Protein AF-A0A7K6QYB0-F1 (afdb_monomer_lite)

Organism: NCBI:txid47695

Foldseek 3Di:
DQQLVLLCCCVVPPLNVQQCVPDPSVVLSVVSNVQSVVDDPPDNSSQVSQLVSQQSSVVVVRQRPCSCVSSVHADDDPPQWGWDQFDFPQDDDPVCNPSCVVDDDGTHTDIDHD

Secondary structure (DSSP, 8-state):
--HHHHTTHHHH-HHHHTTTTTS-SHHHHHHHHHHHHTPPTT--TTHHHHHHHHHHHHHTT---TTHHHHTT------TT-EEEEEE-SS---TT-TTGGGT-----EEEEE--

Structure (mmCIF, N/CA/C/O backbone):
data_AF-A0A7K6QYB0-F1
#
_entry.id   AF-A0A7K6QYB0-F1
#
loop_
_atom_site.group_PDB
_atom_site.id
_atom_site.type_symbol
_atom_site.label_atom_id
_atom_site.label_alt_id
_atom_site.label_comp_id
_atom_site.label_asym_id
_atom_site.label_entity_id
_atom_site.label_seq_id
_atom_site.pdbx_PDB_ins_code
_atom_site.Cartn_x
_atom_site.Cartn_y
_atom_site.Cartn_z
_atom_site.occupancy
_atom_site.B_iso_or_equiv
_atom_site.auth_seq_id
_atom_site.auth_comp_id
_atom_site.auth_asym_id
_atom_site.auth_atom_id
_atom_site.pdbx_PDB_model_num
ATOM 1 N N . GLN A 1 1 ? -3.916 -2.007 20.775 1.00 55.19 1 GLN A N 1
ATOM 2 C CA . GLN A 1 1 ? -4.230 -0.860 19.905 1.00 55.19 1 GLN A CA 1
ATOM 3 C C . GLN A 1 1 ? -5.602 -1.115 19.328 1.00 55.19 1 GLN A C 1
ATOM 5 O O . GLN A 1 1 ? -5.891 -2.269 19.023 1.00 55.19 1 GLN A O 1
ATOM 10 N N . ASP A 1 2 ? -6.454 -0.098 19.297 1.00 76.12 2 ASP A N 1
ATOM 11 C CA . ASP A 1 2 ? -7.765 -0.216 18.671 1.00 76.12 2 ASP A CA 1
ATOM 12 C C . ASP A 1 2 ? -7.583 -0.167 17.148 1.00 76.12 2 ASP A C 1
ATOM 14 O O . ASP A 1 2 ? -7.056 0.808 16.615 1.00 76.12 2 ASP A O 1
ATOM 18 N N . VAL A 1 3 ? -7.974 -1.239 16.455 1.00 78.38 3 VAL A N 1
ATOM 19 C CA . VAL A 1 3 ? -7.869 -1.347 14.988 1.00 78.38 3 VAL A CA 1
ATOM 20 C C . VAL A 1 3 ? -8.693 -0.247 14.309 1.00 78.38 3 VAL A C 1
ATOM 22 O O . VAL A 1 3 ? -8.324 0.224 13.236 1.00 78.38 3 VAL A O 1
ATOM 25 N N . MET A 1 4 ? -9.769 0.210 14.959 1.00 81.62 4 MET A N 1
ATOM 26 C CA . MET A 1 4 ? -10.596 1.311 14.474 1.00 81.62 4 MET A CA 1
ATOM 27 C C . MET A 1 4 ? -9.810 2.626 14.399 1.00 81.62 4 MET A C 1
ATOM 29 O O . MET A 1 4 ? -9.884 3.343 13.403 1.00 81.62 4 MET A O 1
ATOM 33 N N . GLU A 1 5 ? -9.005 2.931 15.422 1.00 85.38 5 GLU A N 1
ATOM 34 C CA . GLU A 1 5 ? -8.176 4.143 15.450 1.00 85.38 5 GLU A CA 1
ATOM 35 C C . GLU A 1 5 ? -7.073 4.093 14.386 1.00 85.38 5 GLU A C 1
ATOM 37 O O . GLU A 1 5 ? -6.736 5.119 13.790 1.00 85.38 5 GLU A O 1
ATOM 42 N N . SER A 1 6 ? -6.548 2.899 14.088 1.00 91.38 6 SER A N 1
ATOM 43 C CA . SER A 1 6 ? -5.532 2.716 13.050 1.00 91.38 6 SER A CA 1
ATOM 44 C C . SER A 1 6 ? -6.014 3.172 11.675 1.00 91.38 6 SER A C 1
ATOM 46 O O . SER A 1 6 ? -5.200 3.697 10.924 1.00 91.38 6 SER A O 1
ATOM 48 N N . CYS A 1 7 ? -7.309 3.069 11.351 1.00 94.69 7 CYS A N 1
ATOM 49 C CA . CYS A 1 7 ? -7.851 3.496 10.054 1.00 94.69 7 CYS A CA 1
ATOM 50 C C . CYS A 1 7 ? -7.581 4.978 9.733 1.00 94.69 7 CYS A C 1
ATOM 52 O O . CYS A 1 7 ? -7.393 5.331 8.568 1.00 94.69 7 CYS A O 1
ATOM 54 N N . GLN A 1 8 ? -7.458 5.835 10.753 1.00 94.94 8 GLN A N 1
ATOM 55 C CA . GLN A 1 8 ? -7.143 7.260 10.594 1.00 94.94 8 GLN A CA 1
ATOM 56 C C . GLN A 1 8 ? -5.706 7.523 10.113 1.00 94.94 8 GLN A C 1
ATOM 58 O O . GLN A 1 8 ? -5.379 8.634 9.682 1.00 94.94 8 GLN A O 1
ATOM 63 N N . LEU A 1 9 ? -4.832 6.513 10.126 1.00 95.50 9 LEU A N 1
ATOM 64 C CA . LEU A 1 9 ? -3.490 6.630 9.558 1.00 95.50 9 LEU A CA 1
ATOM 65 C C . LEU A 1 9 ? -3.527 6.892 8.053 1.00 95.50 9 LEU A C 1
ATOM 67 O O . LEU A 1 9 ? -2.660 7.609 7.572 1.00 95.50 9 LEU A O 1
ATOM 71 N N . LEU A 1 10 ? -4.551 6.439 7.319 1.00 96.56 10 LEU A N 1
ATOM 72 C CA . LEU A 1 10 ? -4.711 6.791 5.900 1.00 96.56 10 LEU A CA 1
ATOM 73 C C . LEU A 1 10 ? -4.785 8.310 5.669 1.00 96.56 10 LEU A C 1
ATOM 75 O O . LEU A 1 10 ? -4.381 8.780 4.607 1.00 96.56 10 LEU A O 1
ATOM 79 N N . TRP A 1 11 ? -5.248 9.080 6.660 1.00 95.62 11 TRP A N 1
ATOM 80 C CA . TRP A 1 11 ? -5.253 10.545 6.633 1.00 95.62 11 TRP A CA 1
ATOM 81 C C . TRP A 1 11 ? -4.002 11.170 7.252 1.00 95.62 11 TRP A C 1
ATOM 83 O O . TRP A 1 11 ? -3.504 12.176 6.754 1.00 95.62 11 TRP A O 1
ATOM 93 N N . THR A 1 12 ? -3.519 10.618 8.362 1.00 94.69 12 THR A N 1
ATOM 94 C CA . THR A 1 12 ? -2.524 11.293 9.214 1.00 94.69 12 THR A CA 1
ATOM 95 C C . THR A 1 12 ? -1.078 10.871 8.948 1.00 94.69 12 THR A C 1
ATOM 97 O O . THR A 1 12 ? -0.159 11.618 9.283 1.00 94.69 12 THR A O 1
ATOM 100 N N . SER A 1 13 ? -0.859 9.711 8.324 1.00 95.62 13 SER A N 1
ATOM 101 C CA . SER A 1 13 ? 0.469 9.209 7.957 1.00 95.62 13 SER A CA 1
ATOM 102 C C . SER A 1 13 ? 1.135 10.108 6.907 1.00 95.62 13 SER A C 1
ATOM 104 O O . SER A 1 13 ? 0.545 10.370 5.848 1.00 95.62 13 SER A O 1
ATOM 106 N N . PRO A 1 14 ? 2.397 10.519 7.135 1.00 95.25 14 PRO A N 1
ATOM 107 C CA . PRO A 1 14 ? 3.211 11.181 6.125 1.00 95.25 14 PRO A CA 1
ATOM 108 C C . PRO A 1 14 ? 3.311 10.373 4.829 1.00 95.25 14 PRO A C 1
ATOM 110 O O . PRO A 1 14 ? 3.157 10.952 3.751 1.00 95.25 14 PRO A O 1
ATOM 113 N N . SER A 1 15 ? 3.489 9.051 4.919 1.00 96.06 15 SER A N 1
ATOM 114 C CA . SER A 1 15 ? 3.556 8.172 3.750 1.00 96.06 15 SER A CA 1
ATOM 115 C C . SER A 1 15 ? 2.276 8.227 2.913 1.00 96.06 15 SER A C 1
ATOM 117 O O . SER A 1 15 ? 2.342 8.528 1.720 1.00 96.06 15 SER A O 1
ATOM 119 N N . PHE A 1 16 ? 1.099 8.044 3.522 1.00 97.00 16 PHE A N 1
ATOM 120 C CA . PHE A 1 16 ? -0.177 8.070 2.789 1.00 97.00 16 PHE A CA 1
ATOM 121 C C . PHE A 1 16 ? -0.541 9.456 2.236 1.00 97.00 16 PHE A C 1
ATOM 123 O O . PHE A 1 16 ? -1.117 9.549 1.144 1.00 97.00 16 PHE A O 1
ATOM 130 N N . SER A 1 17 ? -0.131 10.531 2.921 1.00 96.50 17 SER A N 1
ATOM 131 C CA . SER A 1 17 ? -0.428 11.914 2.515 1.00 96.50 17 SER A CA 1
ATOM 132 C C . SER A 1 17 ? 0.115 12.294 1.136 1.00 96.50 17 SER A C 1
ATOM 134 O O . SER A 1 17 ? -0.489 13.084 0.406 1.00 96.50 17 SER A O 1
ATOM 136 N N . ARG A 1 18 ? 1.210 11.650 0.711 1.00 96.00 18 ARG A N 1
ATOM 137 C CA . ARG A 1 18 ? 1.824 11.857 -0.609 1.00 96.00 18 ARG A CA 1
ATOM 138 C C . ARG A 1 18 ? 0.871 11.538 -1.761 1.00 96.00 18 ARG A C 1
ATOM 140 O O . ARG A 1 18 ? 1.059 12.057 -2.859 1.00 96.00 18 ARG A O 1
ATOM 147 N N . CYS A 1 19 ? -0.150 10.716 -1.525 1.00 97.56 19 CYS A N 1
ATOM 148 C CA . CYS A 1 19 ? -1.077 10.241 -2.547 1.00 97.56 19 CYS A CA 1
ATOM 149 C C . CYS A 1 19 ? -2.465 10.893 -2.517 1.00 97.56 19 CYS A C 1
ATOM 151 O O . CYS A 1 19 ? -3.184 10.786 -3.508 1.00 97.56 19 CYS A O 1
ATOM 153 N N . HIS A 1 20 ? -2.821 11.648 -1.470 1.00 97.81 20 HIS A N 1
ATOM 154 C CA . HIS A 1 20 ? -4.165 12.244 -1.326 1.00 97.81 20 HIS A CA 1
ATOM 155 C C . HIS A 1 20 ? -4.601 13.094 -2.526 1.00 97.81 20 HIS A C 1
ATOM 157 O O . HIS A 1 20 ? -5.776 13.163 -2.863 1.00 97.81 20 HIS A O 1
ATOM 163 N N . HIS A 1 21 ? -3.646 13.725 -3.212 1.00 97.31 21 HIS A N 1
ATOM 164 C CA . HIS A 1 21 ? -3.911 14.533 -4.404 1.00 97.31 21 HIS A CA 1
ATOM 165 C C . HIS A 1 21 ? -4.275 13.713 -5.661 1.00 97.31 21 HIS A C 1
ATOM 167 O O . HIS A 1 21 ? -4.663 14.294 -6.675 1.00 97.31 21 HIS A O 1
ATOM 173 N N . ARG A 1 22 ? -4.110 12.384 -5.632 1.00 97.94 22 ARG A N 1
ATOM 174 C CA . ARG A 1 22 ? -4.452 11.448 -6.721 1.00 97.94 22 ARG A CA 1
ATOM 175 C C . ARG A 1 22 ? -5.548 10.469 -6.333 1.00 97.94 22 ARG A C 1
ATOM 177 O O . ARG A 1 22 ? -6.387 10.160 -7.172 1.00 97.94 22 ARG A O 1
ATOM 184 N N . VAL A 1 23 ? -5.523 9.980 -5.098 1.00 98.00 23 VAL A N 1
ATOM 185 C CA . VAL A 1 23 ? -6.463 8.986 -4.581 1.00 98.00 23 VAL A CA 1
ATOM 186 C C . VAL A 1 23 ? -7.086 9.543 -3.309 1.00 98.00 23 VAL A C 1
ATOM 188 O O . VAL A 1 23 ? -6.377 9.866 -2.362 1.00 98.00 23 VAL A O 1
ATOM 191 N N . ASP A 1 24 ? -8.413 9.654 -3.297 1.00 97.75 24 ASP A N 1
ATOM 192 C CA . ASP A 1 24 ? -9.166 10.043 -2.105 1.00 97.75 24 ASP A CA 1
ATOM 193 C C . ASP A 1 24 ? -9.069 8.920 -1.049 1.00 97.75 24 ASP A C 1
ATOM 195 O O . ASP A 1 24 ? -9.451 7.783 -1.354 1.00 97.75 24 ASP A O 1
ATOM 199 N N . PRO A 1 25 ? -8.540 9.179 0.162 1.00 97.69 25 PRO A N 1
ATOM 200 C CA . PRO A 1 25 ? -8.435 8.167 1.212 1.00 97.69 25 PRO A CA 1
ATOM 201 C C . PRO A 1 25 ? -9.781 7.863 1.891 1.00 97.69 25 PRO A C 1
ATOM 203 O O . PRO A 1 25 ? -9.923 6.791 2.479 1.00 97.69 25 PRO A O 1
ATOM 206 N N . GLU A 1 26 ? -10.790 8.735 1.787 1.00 97.44 26 GLU A N 1
ATOM 207 C CA . GLU A 1 26 ? -12.075 8.597 2.489 1.00 97.44 26 GLU A CA 1
ATOM 208 C C . GLU A 1 26 ? -12.786 7.242 2.245 1.00 97.44 26 GLU A C 1
ATOM 210 O O . GLU A 1 26 ? -13.232 6.606 3.206 1.00 97.44 26 GLU A O 1
ATOM 215 N N . PRO A 1 27 ? -12.884 6.711 1.006 1.00 97.69 27 PRO A N 1
ATOM 216 C CA . PRO A 1 27 ? -13.483 5.398 0.771 1.00 97.69 27 PRO A CA 1
ATOM 217 C C . PRO A 1 27 ? -12.714 4.250 1.436 1.00 97.69 27 PRO A C 1
ATOM 219 O O . PRO A 1 27 ? -13.334 3.279 1.869 1.00 97.69 27 PRO A O 1
ATOM 222 N N . TYR A 1 28 ? -11.387 4.364 1.529 1.00 97.75 28 TYR A N 1
ATOM 223 C CA . TYR A 1 28 ? -10.522 3.360 2.148 1.00 97.75 28 TYR A CA 1
ATOM 224 C C . TYR A 1 28 ? -10.610 3.425 3.672 1.00 97.75 28 TYR A C 1
ATOM 226 O O . TYR A 1 28 ? -10.640 2.387 4.322 1.00 97.75 28 TYR A O 1
ATOM 234 N N . VAL A 1 29 ? -10.751 4.617 4.254 1.00 96.88 29 VAL A N 1
ATOM 235 C CA . VAL A 1 29 ? -11.012 4.769 5.693 1.00 96.88 29 VAL A CA 1
ATOM 236 C C . VAL A 1 29 ? -12.318 4.080 6.071 1.00 96.88 29 VAL A C 1
ATOM 238 O O . VAL A 1 29 ? -12.313 3.208 6.934 1.00 96.88 29 VAL A O 1
ATOM 241 N N . ARG A 1 30 ? -13.414 4.356 5.352 1.00 95.62 30 ARG A N 1
ATOM 242 C CA . ARG A 1 30 ? -14.711 3.703 5.611 1.00 95.62 30 ARG A CA 1
ATOM 243 C C . ARG A 1 30 ? -14.672 2.185 5.421 1.00 95.62 30 ARG A C 1
ATOM 245 O O . ARG A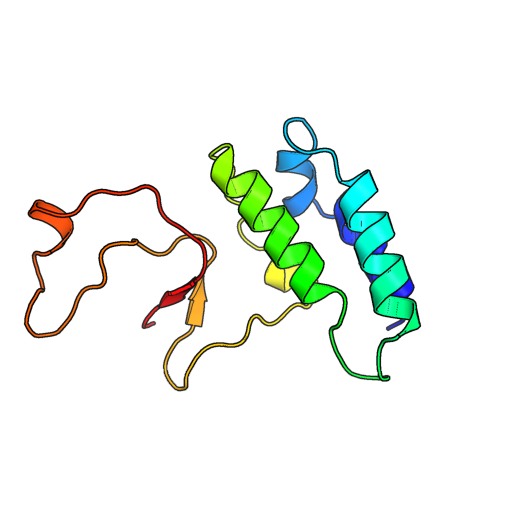 1 30 ? -15.365 1.452 6.124 1.00 95.62 30 ARG A O 1
ATOM 252 N N . LEU A 1 31 ? -13.889 1.711 4.450 1.00 95.12 31 LEU A N 1
ATOM 253 C CA . LEU A 1 31 ? -13.638 0.285 4.238 1.00 95.12 31 LEU A CA 1
ATOM 254 C C . LEU A 1 31 ? -12.907 -0.325 5.443 1.00 95.12 31 LEU A C 1
ATOM 256 O O . LEU A 1 31 ? -13.375 -1.317 5.996 1.00 95.12 31 LEU A O 1
ATOM 260 N N . CYS A 1 32 ? -11.825 0.314 5.886 1.00 95.62 32 CYS A N 1
ATOM 261 C CA . CYS A 1 32 ? -11.047 -0.108 7.043 1.00 95.62 32 CYS A CA 1
ATOM 262 C C . CYS A 1 32 ? -11.899 -0.159 8.315 1.00 95.62 32 CYS A C 1
ATOM 264 O O . CYS A 1 32 ? -11.886 -1.169 9.010 1.00 95.62 32 CYS A O 1
ATOM 266 N N . GLU A 1 33 ? -12.686 0.882 8.596 1.00 93.38 33 GLU A N 1
ATOM 267 C CA . GLU A 1 33 ? -13.544 0.951 9.787 1.00 93.38 33 GLU A CA 1
ATOM 268 C C . GLU A 1 33 ? -14.595 -0.167 9.788 1.00 93.38 33 GLU A C 1
ATOM 270 O O . GLU A 1 33 ? -14.849 -0.818 10.805 1.00 93.38 33 GLU A O 1
ATOM 275 N N . ARG A 1 34 ? -15.178 -0.457 8.621 1.00 91.75 34 ARG A N 1
ATOM 276 C CA . ARG A 1 34 ? -16.122 -1.567 8.472 1.00 91.75 34 ARG A CA 1
ATOM 277 C C . ARG A 1 34 ? -15.457 -2.919 8.728 1.00 91.75 34 ARG A C 1
ATOM 279 O O . ARG A 1 34 ? -16.051 -3.763 9.397 1.00 91.75 34 ARG A O 1
ATOM 286 N N . ASP A 1 35 ? -14.257 -3.132 8.203 1.00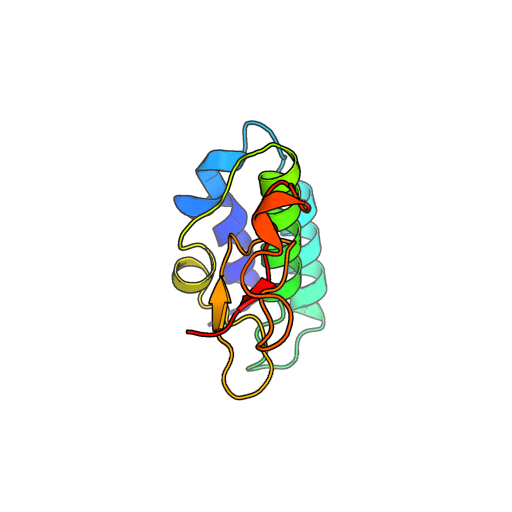 90.31 35 ASP A N 1
ATOM 287 C CA . ASP A 1 35 ? -13.533 -4.394 8.362 1.00 90.31 35 ASP A CA 1
ATOM 288 C C . ASP A 1 35 ? -12.989 -4.549 9.798 1.00 90.31 35 ASP A C 1
ATOM 290 O O . ASP A 1 35 ? -12.993 -5.651 10.352 1.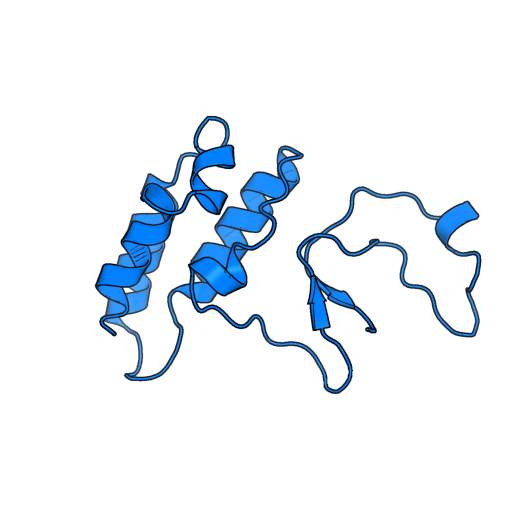00 90.31 35 ASP A O 1
ATOM 294 N N . ALA A 1 36 ? -12.631 -3.440 10.454 1.00 89.44 36 ALA A N 1
ATOM 295 C CA . ALA A 1 36 ? -12.248 -3.386 11.862 1.00 89.44 36 ALA A CA 1
ATOM 296 C C . ALA A 1 36 ? -13.385 -3.845 12.792 1.00 89.44 36 ALA A C 1
ATOM 298 O O . ALA A 1 36 ? -13.125 -4.560 13.759 1.00 89.44 36 ALA A O 1
ATOM 299 N N . CYS A 1 37 ? -14.650 -3.529 12.478 1.00 87.44 37 CYS A N 1
ATOM 300 C CA . CYS A 1 37 ? -15.812 -3.994 13.253 1.00 87.44 37 CYS A CA 1
ATOM 301 C C . CYS A 1 37 ? -15.945 -5.525 13.307 1.00 87.44 37 CYS A C 1
ATOM 303 O O . CYS A 1 37 ? -16.437 -6.066 14.295 1.00 87.44 37 CYS A O 1
ATOM 305 N N . ALA A 1 38 ? -15.544 -6.225 12.243 1.00 86.75 38 ALA A N 1
ATOM 306 C CA . ALA A 1 38 ? -15.590 -7.686 12.164 1.00 86.75 38 ALA A CA 1
ATOM 307 C C . ALA A 1 38 ? -14.263 -8.343 12.589 1.00 86.75 38 ALA A C 1
ATOM 309 O O . ALA A 1 38 ? -14.113 -9.565 12.500 1.00 86.75 38 ALA A O 1
ATOM 310 N N . CYS A 1 39 ? -13.289 -7.541 13.020 1.00 87.81 39 CYS A N 1
ATOM 311 C CA . CYS A 1 39 ? -11.938 -7.999 13.270 1.00 87.81 39 CYS A CA 1
ATOM 312 C C . CYS A 1 39 ? -11.833 -8.805 14.567 1.00 87.81 39 CYS A C 1
ATOM 314 O O . CYS A 1 39 ? -12.423 -8.473 15.597 1.00 87.81 39 CYS A O 1
ATOM 316 N N . THR A 1 40 ? -11.026 -9.865 14.534 1.00 85.19 40 THR A N 1
ATOM 317 C CA . THR A 1 40 ? -10.679 -10.601 15.751 1.00 85.19 40 THR A CA 1
ATOM 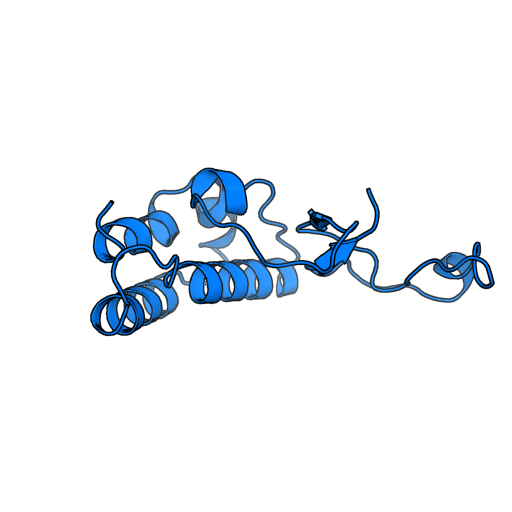318 C C . THR A 1 40 ? -9.624 -9.808 16.535 1.00 85.19 40 THR A C 1
ATOM 320 O O . THR A 1 40 ? -8.681 -9.288 15.936 1.00 85.19 40 THR A O 1
ATOM 323 N N . PRO A 1 41 ? -9.720 -9.708 17.872 1.00 77.88 41 PRO A N 1
ATOM 324 C CA . PRO A 1 41 ? -8.689 -9.046 18.662 1.00 77.88 41 PRO A CA 1
ATOM 325 C C . PRO A 1 41 ? -7.298 -9.642 18.399 1.00 77.88 41 PRO A C 1
ATOM 327 O O . PRO A 1 41 ? -7.114 -10.857 18.463 1.00 77.88 41 PRO A O 1
ATOM 330 N N . GLY A 1 42 ? -6.316 -8.782 18.116 1.00 73.62 42 GLY A N 1
ATOM 331 C CA . GLY A 1 42 ? -4.933 -9.193 17.847 1.00 73.62 42 GLY A CA 1
ATOM 332 C C . GLY A 1 42 ? -4.635 -9.583 16.395 1.00 73.62 42 GLY A C 1
ATOM 333 O O . GLY A 1 42 ? -3.541 -10.076 16.129 1.00 73.62 42 GLY A O 1
ATOM 334 N N . THR A 1 43 ? -5.567 -9.369 15.461 1.00 81.19 43 THR A N 1
ATOM 335 C CA . THR A 1 43 ? -5.295 -9.473 14.019 1.00 81.19 43 THR A CA 1
ATOM 336 C C . THR A 1 43 ? -5.227 -8.095 13.362 1.00 81.19 43 THR A C 1
ATOM 338 O O . THR A 1 43 ? -6.065 -7.243 13.640 1.00 81.19 43 THR A O 1
ATOM 341 N N . ASP A 1 44 ? -4.272 -7.894 12.452 1.00 85.50 44 ASP A N 1
ATOM 342 C CA . ASP A 1 44 ? -4.067 -6.620 11.746 1.00 85.50 44 ASP A CA 1
ATOM 343 C C . ASP A 1 44 ? -5.035 -6.464 10.553 1.00 85.50 44 ASP A C 1
ATOM 345 O O . ASP A 1 44 ? -4.637 -6.463 9.384 1.00 85.50 44 ASP A O 1
ATOM 349 N N . CYS A 1 45 ? -6.342 -6.404 10.829 1.00 89.12 45 CYS A N 1
ATOM 350 C CA . CYS A 1 45 ? -7.381 -6.373 9.788 1.00 89.12 45 CYS A CA 1
ATOM 351 C C . CYS A 1 45 ? -7.397 -5.086 8.955 1.00 89.12 45 CYS A C 1
ATOM 353 O O . CYS A 1 45 ? -7.990 -5.074 7.880 1.00 89.12 45 CYS A O 1
ATOM 355 N N . HIS A 1 46 ? -6.755 -4.012 9.419 1.00 90.44 46 HIS A N 1
ATOM 356 C CA . HIS A 1 46 ? -6.610 -2.768 8.658 1.00 90.44 46 HIS A CA 1
ATOM 357 C C . HIS A 1 46 ? -5.617 -2.912 7.496 1.00 90.44 46 HIS A C 1
ATOM 359 O O . HIS A 1 46 ? -5.755 -2.244 6.471 1.00 90.44 46 HIS A O 1
ATOM 365 N N . CYS A 1 47 ? -4.644 -3.822 7.609 1.00 93.81 47 CYS A N 1
ATOM 366 C CA . CYS A 1 47 ? -3.536 -3.922 6.660 1.00 93.81 47 CYS A CA 1
ATOM 367 C C . CYS A 1 47 ? -3.915 -4.255 5.211 1.00 93.81 47 CYS A C 1
ATOM 369 O O . CYS A 1 47 ? -3.300 -3.672 4.319 1.00 93.81 47 CYS A O 1
ATOM 371 N N . PRO A 1 48 ? -4.896 -5.132 4.916 1.00 93.69 48 PRO A N 1
ATOM 372 C CA . PRO A 1 48 ? -5.355 -5.343 3.543 1.00 93.69 48 PRO A CA 1
ATOM 373 C C . PRO A 1 48 ? -5.848 -4.053 2.879 1.00 93.69 48 PRO A C 1
ATOM 375 O O . PRO A 1 48 ? -5.462 -3.759 1.753 1.00 93.69 48 PRO A O 1
ATOM 378 N N . THR A 1 49 ? -6.612 -3.232 3.605 1.00 95.81 49 THR A N 1
ATOM 379 C CA . THR A 1 49 ? -7.114 -1.953 3.083 1.00 95.81 49 THR A CA 1
ATOM 380 C C . THR A 1 49 ? -5.977 -0.970 2.801 1.00 95.81 49 THR A C 1
ATOM 382 O O . THR A 1 49 ? -5.996 -0.248 1.806 1.00 95.81 49 THR A O 1
ATOM 385 N N . PHE A 1 50 ? -4.957 -0.959 3.658 1.00 96.25 50 PHE A N 1
ATOM 386 C CA . PHE A 1 50 ? -3.795 -0.081 3.518 1.00 96.25 50 PHE A CA 1
ATOM 387 C C . PHE A 1 50 ? -2.928 -0.494 2.329 1.00 96.25 50 PHE A C 1
ATOM 389 O O . PHE A 1 50 ? -2.472 0.355 1.563 1.00 96.25 50 PHE A O 1
ATOM 396 N N . LEU A 1 51 ? -2.762 -1.804 2.141 1.00 95.69 51 LEU A N 1
ATOM 397 C CA . LEU A 1 51 ? -2.086 -2.387 0.990 1.00 95.69 51 LEU A CA 1
ATOM 398 C C . LEU A 1 51 ? -2.807 -2.028 -0.317 1.00 95.69 51 LEU A C 1
ATOM 400 O O . LEU A 1 51 ? -2.162 -1.628 -1.285 1.00 95.69 51 LEU A O 1
ATOM 404 N N . ASP A 1 52 ? -4.137 -2.109 -0.341 1.00 96.38 52 ASP A N 1
ATOM 405 C CA . ASP A 1 52 ? -4.934 -1.739 -1.513 1.00 96.38 52 ASP A CA 1
ATOM 406 C C . ASP A 1 52 ? -4.864 -0.235 -1.814 1.00 96.38 52 ASP A C 1
ATOM 408 O O . ASP A 1 52 ? -4.749 0.161 -2.978 1.00 96.38 52 ASP A O 1
ATOM 412 N N . TYR A 1 53 ? -4.845 0.616 -0.785 1.00 97.50 53 TYR A N 1
ATOM 413 C CA . TYR A 1 53 ? -4.610 2.049 -0.965 1.00 97.50 53 TYR A CA 1
ATOM 414 C C . TYR A 1 53 ? -3.215 2.321 -1.551 1.00 97.50 53 TYR A C 1
ATOM 416 O O . TYR A 1 53 ? -3.091 3.034 -2.549 1.00 97.50 53 TYR A O 1
ATOM 424 N N . ALA A 1 54 ? -2.167 1.694 -1.004 1.00 96.94 54 ALA A N 1
ATOM 425 C CA . ALA A 1 54 ? -0.802 1.818 -1.517 1.00 96.94 54 ALA A CA 1
ATOM 426 C C . ALA A 1 54 ? -0.686 1.356 -2.983 1.00 96.94 54 ALA A C 1
ATOM 428 O O . ALA A 1 54 ? -0.030 2.020 -3.788 1.00 96.94 54 ALA A O 1
ATOM 429 N N . ARG A 1 55 ? -1.385 0.280 -3.364 1.00 95.69 55 ARG A N 1
ATOM 430 C CA . ARG A 1 55 ? -1.490 -0.193 -4.756 1.00 95.69 55 ARG A CA 1
ATOM 431 C C . ARG A 1 55 ? -2.167 0.809 -5.678 1.00 95.69 55 ARG A C 1
ATOM 433 O O . ARG A 1 55 ? -1.680 1.058 -6.781 1.00 95.69 55 ARG A O 1
ATOM 440 N N . SER A 1 56 ? -3.269 1.407 -5.231 1.00 97.06 56 SER A N 1
ATOM 441 C CA . SER A 1 56 ? -3.961 2.458 -5.982 1.00 97.06 56 SER A CA 1
ATOM 442 C C . SER A 1 56 ? -3.040 3.659 -6.233 1.00 97.06 56 SER A C 1
ATOM 444 O O . SER A 1 56 ? -2.986 4.197 -7.341 1.00 97.06 56 SER A O 1
ATOM 446 N N . CYS A 1 57 ? -2.232 4.035 -5.241 1.00 96.81 57 CYS A N 1
ATOM 447 C CA . CYS A 1 57 ? -1.215 5.077 -5.376 1.00 96.81 57 CYS A CA 1
ATOM 448 C C . CYS A 1 57 ? -0.102 4.693 -6.359 1.00 96.81 57 CYS A C 1
ATOM 450 O O . CYS A 1 57 ? 0.250 5.491 -7.234 1.00 96.81 57 CYS A O 1
ATOM 452 N N . ALA A 1 58 ? 0.395 3.456 -6.286 1.00 94.94 58 ALA A N 1
ATOM 453 C CA . ALA A 1 58 ? 1.413 2.944 -7.198 1.00 94.94 58 ALA A CA 1
ATOM 454 C C . ALA A 1 58 ? 0.934 2.937 -8.661 1.00 94.94 58 ALA A C 1
ATOM 456 O O . ALA A 1 58 ? 1.711 3.266 -9.557 1.00 94.94 58 ALA A O 1
ATOM 457 N N . HIS A 1 59 ? -0.356 2.679 -8.913 1.00 93.25 59 HIS A N 1
ATOM 4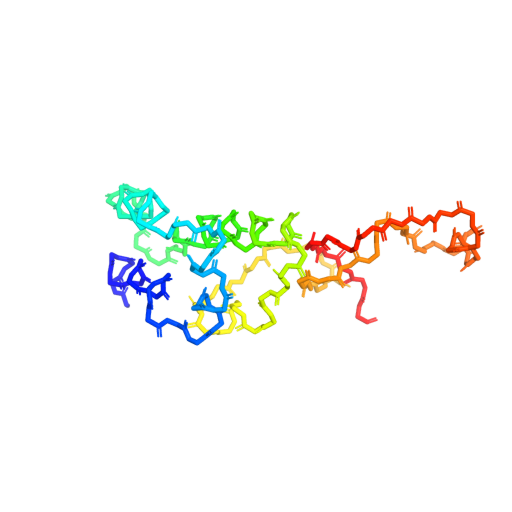58 C CA . HIS A 1 59 ? -0.952 2.784 -10.252 1.00 93.25 59 HIS A CA 1
ATOM 459 C C . HIS A 1 59 ? -0.893 4.210 -10.831 1.00 93.25 59 HIS A C 1
ATOM 461 O O . HIS A 1 59 ? -0.829 4.395 -12.044 1.00 93.25 59 HIS A O 1
ATOM 467 N N . HIS A 1 60 ? -0.842 5.225 -9.966 1.00 94.19 60 HIS A N 1
ATOM 468 C CA . HIS A 1 60 ? -0.622 6.624 -10.341 1.00 94.19 60 HIS A CA 1
ATOM 469 C C . HIS A 1 60 ? 0.866 7.022 -10.339 1.00 94.19 60 HIS A C 1
ATOM 471 O O . HIS A 1 60 ? 1.189 8.205 -10.457 1.00 94.19 60 HIS A O 1
ATOM 477 N N . GLY A 1 61 ? 1.780 6.054 -10.203 1.00 92.44 61 GLY A N 1
ATOM 478 C CA . GLY A 1 61 ? 3.227 6.267 -10.159 1.00 92.44 61 GLY A CA 1
ATOM 479 C C . GLY A 1 61 ? 3.758 6.776 -8.816 1.00 92.44 61 GLY A C 1
ATOM 480 O O . GLY A 1 61 ? 4.893 7.245 -8.759 1.00 92.44 61 GLY A O 1
ATOM 481 N N . LEU A 1 62 ? 2.963 6.708 -7.744 1.00 94.69 62 LEU A N 1
ATOM 482 C CA . LEU A 1 62 ? 3.345 7.159 -6.405 1.00 94.69 62 LEU A CA 1
ATOM 483 C C . LEU A 1 62 ? 3.616 5.957 -5.498 1.00 94.69 62 LEU A C 1
ATOM 485 O O . LEU A 1 62 ? 2.691 5.333 -4.985 1.00 94.69 62 LEU A O 1
ATOM 489 N N . LEU A 1 63 ? 4.896 5.656 -5.284 1.00 94.81 63 LEU A N 1
ATOM 490 C CA . LEU A 1 63 ? 5.333 4.628 -4.341 1.00 94.81 63 LEU A CA 1
ATOM 491 C C . LEU A 1 63 ? 5.362 5.198 -2.919 1.00 94.81 63 LEU A C 1
ATOM 493 O O . LEU A 1 63 ? 5.992 6.228 -2.661 1.00 94.81 63 LEU A O 1
ATOM 497 N N . LEU A 1 64 ? 4.664 4.529 -2.002 1.00 95.31 64 LEU A N 1
ATOM 498 C CA . LEU A 1 64 ? 4.522 4.950 -0.608 1.00 95.31 64 LEU A CA 1
ATOM 499 C C . LEU A 1 64 ? 5.570 4.281 0.288 1.00 95.31 64 LEU A C 1
ATOM 501 O O . LEU A 1 64 ? 5.239 3.454 1.121 1.00 95.31 64 LEU A O 1
ATOM 505 N N . GLU A 1 65 ? 6.844 4.589 0.093 1.00 93.19 65 GLU A N 1
ATOM 506 C CA . GLU A 1 65 ? 7.937 3.985 0.875 1.00 93.19 65 GLU A CA 1
ATOM 507 C C . GLU A 1 65 ? 7.735 4.147 2.395 1.00 93.19 65 GLU A C 1
ATOM 509 O O . GLU A 1 65 ? 7.531 5.269 2.855 1.00 93.19 65 GLU A O 1
ATOM 514 N N . GLY A 1 66 ? 7.821 3.052 3.162 1.00 93.12 66 GLY A N 1
ATOM 515 C CA . GLY A 1 66 ? 7.747 3.070 4.632 1.00 93.12 66 GLY A CA 1
ATOM 516 C C . GLY A 1 66 ? 6.331 3.027 5.218 1.00 93.12 66 GLY A C 1
ATOM 517 O O . GLY A 1 66 ? 6.156 3.086 6.439 1.00 93.12 66 GLY A O 1
ATOM 518 N N . TRP A 1 67 ? 5.297 2.897 4.376 1.00 95.25 67 TRP A N 1
ATOM 519 C CA . TRP A 1 67 ? 3.920 2.761 4.853 1.00 95.25 67 TRP A CA 1
ATOM 520 C C . TRP A 1 67 ? 3.695 1.541 5.773 1.00 95.25 67 TRP A C 1
ATOM 522 O O . TRP A 1 67 ? 2.901 1.683 6.712 1.00 95.25 67 TRP A O 1
ATOM 532 N N . PRO A 1 68 ? 4.333 0.359 5.580 1.00 94.31 68 PRO A N 1
ATOM 533 C CA . PRO A 1 68 ? 4.120 -0.786 6.466 1.00 94.31 68 PRO A CA 1
ATOM 534 C C . PRO A 1 68 ? 4.582 -0.498 7.896 1.00 94.31 68 PRO A C 1
ATOM 536 O O . PRO A 1 68 ? 3.848 -0.771 8.844 1.00 94.31 68 PRO A O 1
ATOM 539 N N . GLU A 1 69 ? 5.753 0.116 8.062 1.00 92.88 69 GLU A N 1
ATOM 540 C CA . GLU A 1 69 ? 6.290 0.502 9.366 1.00 92.88 69 GLU A CA 1
ATOM 541 C C . GLU A 1 69 ? 5.399 1.545 10.052 1.00 92.88 69 GLU A C 1
ATOM 543 O O . GLU A 1 69 ? 5.037 1.371 11.216 1.00 92.88 69 GLU A O 1
ATOM 548 N N . GLU A 1 70 ? 4.988 2.592 9.329 1.00 93.12 70 GLU A N 1
ATOM 549 C CA . GLU A 1 70 ? 4.120 3.652 9.865 1.00 93.12 70 GLU A CA 1
ATOM 550 C C . GLU A 1 70 ? 2.734 3.136 10.279 1.00 93.12 70 GLU A C 1
ATOM 552 O O . GLU A 1 70 ? 2.138 3.637 11.233 1.00 93.12 70 GLU A O 1
ATOM 557 N N . SER A 1 71 ? 2.223 2.118 9.584 1.00 92.25 71 SER A N 1
ATOM 558 C CA . SER A 1 71 ? 0.917 1.507 9.858 1.00 92.25 71 SER A CA 1
ATOM 559 C C . SER A 1 71 ? 0.965 0.288 10.774 1.00 92.25 71 SER A C 1
ATOM 561 O O . SER A 1 71 ? -0.076 -0.318 11.046 1.00 92.25 71 SER A O 1
ATOM 563 N N . SER A 1 72 ? 2.158 -0.072 11.264 1.00 91.50 72 SER A N 1
ATOM 564 C CA . SER A 1 72 ? 2.396 -1.316 12.008 1.00 91.50 72 SER A CA 1
ATOM 565 C C . SER A 1 72 ? 1.867 -2.554 11.270 1.00 91.50 72 SER A C 1
ATOM 567 O O . SER A 1 72 ? 1.437 -3.526 11.886 1.00 91.50 72 SER A O 1
ATOM 569 N N . CYS A 1 73 ? 1.905 -2.519 9.939 1.00 91.94 73 CYS A N 1
ATOM 570 C CA . CYS A 1 73 ? 1.467 -3.597 9.077 1.00 91.94 73 CYS A CA 1
ATOM 571 C C . CYS A 1 73 ? 2.624 -4.498 8.681 1.00 91.94 73 CYS A C 1
ATOM 573 O O . CYS A 1 73 ? 3.723 -4.048 8.364 1.00 91.94 73 CYS A O 1
ATOM 575 N N . ARG A 1 74 ? 2.349 -5.802 8.626 1.00 88.62 74 ARG A N 1
ATOM 576 C CA . ARG A 1 74 ? 3.304 -6.790 8.126 1.00 88.62 74 ARG A CA 1
ATOM 577 C C . ARG A 1 74 ? 2.669 -7.625 7.015 1.00 88.62 74 ARG A C 1
ATOM 579 O O . ARG A 1 74 ? 2.086 -8.675 7.305 1.00 88.62 74 ARG A O 1
ATOM 586 N N . PRO A 1 75 ? 2.759 -7.179 5.747 1.00 90.50 75 PRO A N 1
ATOM 587 C CA . PRO A 1 75 ? 2.339 -7.989 4.611 1.00 90.50 75 PRO A CA 1
ATOM 588 C C . PRO A 1 75 ? 3.009 -9.367 4.660 1.00 90.50 75 PRO A C 1
ATOM 590 O O . PRO A 1 75 ? 4.201 -9.494 4.944 1.00 90.50 75 PRO A O 1
ATOM 593 N N . ARG A 1 76 ? 2.223 -10.425 4.447 1.00 90.12 76 ARG A N 1
ATOM 594 C CA . ARG A 1 76 ? 2.706 -11.804 4.582 1.00 90.12 76 ARG A CA 1
ATOM 595 C C . ARG A 1 76 ? 3.472 -12.218 3.331 1.00 90.12 76 ARG A C 1
ATOM 597 O O . ARG A 1 76 ? 2.930 -12.130 2.233 1.00 90.12 76 ARG A O 1
ATOM 604 N N . CYS A 1 77 ? 4.674 -12.755 3.521 1.00 92.88 77 CYS A N 1
ATOM 605 C CA . CYS A 1 77 ? 5.490 -13.333 2.457 1.00 92.88 77 CYS A CA 1
ATOM 606 C C . CYS A 1 77 ? 5.839 -14.801 2.733 1.00 92.88 77 CYS A C 1
ATOM 608 O O . CYS A 1 77 ? 5.840 -15.224 3.894 1.00 92.88 77 CYS A O 1
ATOM 610 N N . PRO A 1 78 ? 6.133 -15.593 1.682 1.00 94.31 78 PRO A N 1
ATOM 611 C CA . PRO A 1 78 ? 6.712 -16.921 1.840 1.00 94.31 78 PRO A CA 1
ATOM 612 C C . PRO A 1 78 ? 8.012 -16.887 2.652 1.00 94.31 78 PRO A C 1
ATOM 614 O O . PRO A 1 78 ? 8.707 -15.873 2.709 1.00 94.31 78 PRO A O 1
ATOM 617 N N . VAL A 1 79 ? 8.359 -18.023 3.258 1.00 93.69 79 VAL A N 1
ATOM 618 C CA . VAL A 1 79 ? 9.594 -18.161 4.043 1.00 93.69 79 VAL A CA 1
ATOM 619 C C . VAL A 1 79 ? 10.810 -17.812 3.180 1.00 93.69 79 VAL A C 1
ATOM 621 O O . VAL A 1 79 ? 10.960 -18.337 2.078 1.00 93.69 79 VAL A O 1
ATOM 624 N N . GLY A 1 80 ? 11.685 -16.949 3.704 1.00 92.44 80 GLY A N 1
ATOM 625 C CA . GLY A 1 80 ? 12.904 -16.505 3.018 1.00 92.44 80 GLY A CA 1
ATOM 626 C C . GLY A 1 80 ? 12.709 -15.332 2.054 1.00 92.44 80 GLY A C 1
ATOM 627 O O . GLY A 1 80 ? 13.642 -15.003 1.329 1.00 92.44 80 GLY A O 1
ATOM 628 N N . MET A 1 81 ? 11.528 -14.709 2.038 1.00 93.81 81 MET A N 1
ATOM 629 C CA . MET A 1 81 ? 11.242 -13.511 1.248 1.00 93.81 81 MET A CA 1
ATOM 630 C C . MET A 1 81 ? 10.762 -12.359 2.128 1.00 93.81 81 MET A C 1
ATOM 632 O O . MET A 1 81 ? 10.147 -12.566 3.175 1.00 93.81 81 MET A O 1
ATOM 636 N N . GLU A 1 82 ? 10.996 -11.142 1.651 1.00 93.31 82 GLU A N 1
ATOM 637 C CA . GLU A 1 82 ? 10.595 -9.898 2.293 1.00 93.31 82 GLU A CA 1
ATOM 638 C C . GLU A 1 82 ? 9.642 -9.119 1.398 1.00 93.31 82 GLU A C 1
ATOM 640 O O . GLU A 1 82 ? 9.826 -9.041 0.180 1.00 93.31 82 GLU A O 1
ATOM 645 N N . TYR A 1 83 ? 8.631 -8.516 2.016 1.00 94.00 83 TYR A N 1
ATOM 646 C CA . TYR A 1 83 ? 7.779 -7.563 1.326 1.00 94.00 83 TYR A CA 1
ATOM 647 C C . TYR A 1 83 ? 8.589 -6.311 0.972 1.00 94.00 83 TYR A C 1
ATOM 649 O O . TYR A 1 83 ? 9.356 -5.816 1.799 1.00 94.00 83 TYR A O 1
ATOM 657 N N . LYS A 1 84 ? 8.396 -5.801 -0.244 1.00 93.50 84 LYS A N 1
ATOM 658 C CA . LYS A 1 84 ? 8.877 -4.496 -0.700 1.00 93.50 84 LYS A CA 1
ATOM 659 C C . LYS A 1 84 ? 7.754 -3.801 -1.465 1.00 93.50 84 LYS A C 1
ATOM 661 O O . LYS A 1 84 ? 6.990 -4.435 -2.191 1.00 93.50 84 LYS A O 1
ATOM 666 N N . GLU A 1 85 ? 7.703 -2.483 -1.359 1.00 93.94 85 GLU A N 1
ATOM 667 C CA . GLU A 1 85 ? 6.741 -1.617 -2.042 1.00 93.94 85 GLU A CA 1
ATOM 668 C C . GLU A 1 85 ? 7.016 -1.505 -3.548 1.00 93.94 85 GLU A C 1
ATOM 670 O O . GLU A 1 85 ? 6.153 -1.073 -4.307 1.00 93.94 85 GLU A O 1
ATOM 675 N N . CYS A 1 86 ? 8.219 -1.889 -3.983 1.00 92.56 86 CYS A N 1
ATOM 676 C CA . CYS A 1 86 ? 8.657 -1.830 -5.371 1.00 92.56 86 CYS A CA 1
ATOM 677 C C . CYS A 1 86 ? 9.532 -3.046 -5.693 1.00 92.56 86 CYS A C 1
ATOM 679 O O . CYS A 1 86 ? 10.742 -3.059 -5.471 1.00 92.56 86 CYS A O 1
ATOM 681 N N . VAL A 1 87 ? 8.901 -4.082 -6.233 1.00 92.12 87 VAL A N 1
ATOM 682 C CA . VAL A 1 87 ? 9.538 -5.284 -6.770 1.00 92.12 87 VAL A CA 1
ATOM 683 C C . VAL A 1 87 ? 9.428 -5.256 -8.289 1.00 92.12 87 VAL A C 1
ATOM 685 O O . VAL A 1 87 ? 8.392 -4.902 -8.858 1.00 92.12 87 VAL A O 1
ATOM 688 N N . SER A 1 88 ? 10.513 -5.626 -8.970 1.00 88.75 88 SER A N 1
ATOM 689 C CA . SER A 1 88 ? 10.479 -5.813 -10.420 1.00 88.75 88 SER A CA 1
ATOM 690 C C . SER A 1 88 ? 9.443 -6.888 -10.774 1.00 88.75 88 SER A C 1
ATOM 692 O O . SER A 1 88 ? 9.532 -7.993 -10.233 1.00 88.75 88 SER A O 1
ATOM 694 N N . PRO A 1 89 ? 8.522 -6.642 -11.724 1.00 87.06 89 PRO A N 1
ATOM 695 C CA . PRO A 1 89 ? 7.623 -7.691 -12.209 1.00 87.06 89 PRO A CA 1
ATOM 696 C C . PRO A 1 89 ? 8.393 -8.811 -12.932 1.00 87.06 89 PRO A C 1
ATOM 698 O O . PRO A 1 89 ? 7.874 -9.903 -13.156 1.00 87.06 89 PRO A O 1
ATOM 701 N N . CYS A 1 90 ? 9.653 -8.552 -13.283 1.00 88.00 90 CYS A N 1
ATOM 702 C CA . CYS A 1 90 ? 10.556 -9.485 -13.928 1.00 88.00 90 CYS A CA 1
ATOM 703 C C . CYS A 1 90 ? 11.353 -10.244 -12.859 1.00 88.00 90 CYS A C 1
ATOM 705 O O . CYS A 1 90 ? 12.417 -9.803 -12.414 1.00 88.00 90 CYS A O 1
ATOM 707 N N . ALA A 1 91 ? 10.820 -11.387 -12.426 1.00 82.56 91 ALA A N 1
ATOM 708 C CA . ALA A 1 91 ? 11.455 -12.217 -11.411 1.00 82.56 91 ALA A CA 1
ATOM 709 C C . ALA A 1 91 ? 12.753 -12.849 -11.942 1.00 82.56 91 ALA A C 1
ATOM 711 O O . ALA A 1 91 ? 12.741 -13.646 -12.883 1.00 82.56 91 ALA A O 1
ATOM 712 N N . LYS A 1 92 ? 13.882 -12.525 -11.305 1.00 84.62 92 LYS A N 1
ATOM 713 C CA . LYS A 1 92 ? 15.153 -13.210 -11.560 1.00 84.62 92 LYS A CA 1
ATOM 714 C C . LYS A 1 92 ? 15.114 -14.603 -10.946 1.00 84.62 92 LYS A C 1
ATOM 716 O O . LYS A 1 92 ? 14.807 -14.769 -9.770 1.00 84.62 92 LYS A O 1
ATOM 721 N N . THR A 1 93 ? 15.490 -15.598 -11.735 1.00 84.19 93 THR A N 1
ATOM 722 C CA . THR A 1 93 ? 15.701 -16.972 -11.268 1.00 84.19 93 THR A CA 1
ATOM 723 C C . THR A 1 93 ? 17.116 -17.412 -11.626 1.00 84.19 93 THR A C 1
ATOM 725 O O . THR A 1 93 ? 17.760 -16.795 -12.477 1.00 84.19 93 THR A O 1
ATOM 728 N N . CYS A 1 94 ? 17.603 -18.511 -11.040 1.00 86.06 94 CYS A N 1
ATOM 729 C CA . CYS A 1 94 ? 18.919 -19.071 -11.382 1.00 86.06 94 CYS A CA 1
ATOM 730 C C . CYS A 1 94 ? 19.074 -19.396 -12.882 1.00 86.06 94 CYS A C 1
ATOM 732 O O . CYS A 1 94 ? 20.193 -19.499 -13.370 1.00 86.06 94 CYS A O 1
ATOM 734 N N . GLN A 1 95 ? 17.965 -19.554 -13.611 1.00 87.12 95 GLN A N 1
ATOM 735 C CA . GLN A 1 95 ? 17.940 -19.843 -15.048 1.00 87.12 95 GLN A CA 1
ATOM 736 C C .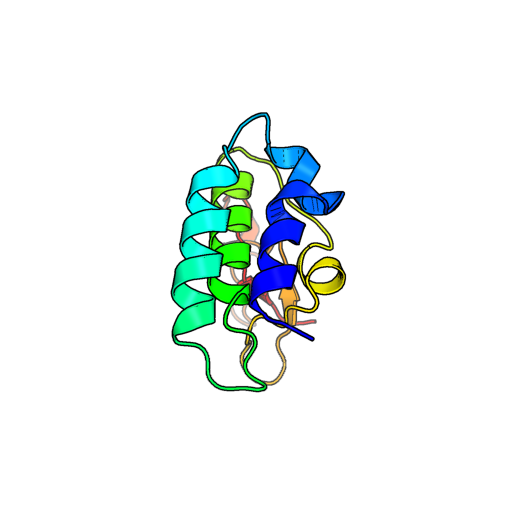 GLN A 1 95 ? 17.743 -18.583 -15.908 1.00 87.12 95 GLN A C 1
ATOM 738 O O . GLN A 1 95 ? 17.843 -18.645 -17.130 1.00 87.12 95 GLN A O 1
ATOM 743 N N . SER A 1 96 ? 17.437 -17.434 -15.301 1.00 85.62 96 SER A N 1
ATOM 744 C CA . SER A 1 96 ? 17.019 -16.217 -16.008 1.00 85.62 96 SER A CA 1
ATOM 745 C C . SER A 1 96 ? 17.583 -14.968 -15.333 1.00 85.62 96 SER A C 1
ATOM 747 O O . SER A 1 96 ? 16.856 -14.069 -14.914 1.00 85.62 96 SER A O 1
ATOM 749 N N . LEU A 1 97 ? 18.913 -14.915 -15.225 1.00 83.44 97 LEU A N 1
ATOM 750 C CA . LEU A 1 97 ? 19.634 -13.813 -14.578 1.00 83.44 97 LEU A CA 1
ATOM 751 C C . LEU A 1 97 ? 19.505 -12.484 -15.348 1.00 83.44 97 LEU A C 1
ATOM 753 O O . LEU A 1 97 ? 19.433 -11.422 -14.725 1.00 83.44 97 LEU A O 1
ATOM 757 N N . ASN A 1 98 ? 19.388 -12.558 -16.680 1.00 85.62 98 ASN A N 1
ATOM 758 C CA . ASN A 1 98 ? 19.280 -11.404 -17.584 1.00 85.62 98 ASN A CA 1
ATOM 759 C C . ASN A 1 98 ? 17.832 -11.100 -18.014 1.00 85.62 98 ASN A C 1
ATOM 761 O O . ASN A 1 98 ? 17.614 -10.413 -19.006 1.00 85.62 98 ASN A O 1
ATOM 765 N N . ILE A 1 99 ? 16.817 -11.585 -17.284 1.00 84.19 99 ILE A N 1
ATOM 766 C CA . ILE A 1 99 ? 15.399 -11.392 -17.652 1.00 84.19 99 ILE A CA 1
ATOM 767 C C . ILE A 1 99 ? 15.015 -9.914 -17.840 1.00 84.19 99 ILE A C 1
ATOM 769 O O . ILE A 1 99 ? 14.161 -9.601 -18.663 1.00 84.19 99 ILE A O 1
ATOM 773 N N . ASN A 1 100 ? 15.694 -9.001 -17.142 1.00 81.88 100 ASN A N 1
ATOM 774 C CA . ASN A 1 100 ? 15.468 -7.557 -17.229 1.00 81.88 100 ASN A CA 1
ATOM 775 C C . ASN A 1 100 ? 15.901 -6.927 -18.571 1.00 81.88 100 ASN A C 1
ATOM 777 O O . ASN A 1 100 ? 15.582 -5.767 -18.808 1.00 81.88 100 ASN A O 1
ATOM 781 N N . GLU A 1 101 ? 16.634 -7.645 -19.432 1.00 84.50 101 GLU A N 1
ATOM 782 C CA . GLU A 1 101 ? 16.962 -7.185 -20.796 1.00 84.50 101 GLU A CA 1
ATOM 783 C C . GLU A 1 101 ? 15.785 -7.359 -21.767 1.00 84.50 101 GLU A C 1
ATOM 785 O O . GLU A 1 101 ? 15.743 -6.717 -22.812 1.00 84.50 101 GLU A O 1
ATOM 790 N N . VAL A 1 102 ? 14.840 -8.242 -21.432 1.00 85.50 102 VAL A N 1
ATOM 791 C CA . VAL A 1 102 ? 13.710 -8.621 -22.297 1.00 85.50 102 VAL A CA 1
ATOM 792 C C . VAL A 1 102 ? 12.371 -8.243 -21.663 1.00 85.50 102 VAL A C 1
ATOM 794 O O . VAL A 1 102 ? 11.410 -7.924 -22.358 1.00 85.50 102 VAL A O 1
ATOM 797 N N . CYS A 1 103 ? 12.300 -8.274 -20.334 1.00 84.12 103 CYS A N 1
ATOM 798 C CA . CYS A 1 103 ? 11.137 -7.897 -19.556 1.00 84.12 103 CYS A CA 1
ATOM 799 C C . CYS A 1 103 ? 11.339 -6.497 -18.976 1.00 84.12 103 CYS A C 1
ATOM 801 O O . CYS A 1 103 ? 12.299 -6.229 -18.251 1.00 84.12 103 CYS A O 1
ATOM 803 N N . HIS A 1 104 ? 10.386 -5.619 -19.271 1.00 82.25 104 HIS A N 1
ATOM 804 C CA . HIS A 1 104 ? 10.293 -4.290 -18.692 1.00 82.25 104 HIS A CA 1
ATOM 805 C C . HIS A 1 104 ? 8.892 -4.103 -18.127 1.00 82.25 104 HIS A C 1
ATOM 807 O O . HIS A 1 104 ? 7.902 -4.487 -18.747 1.00 82.25 104 HIS A O 1
ATOM 813 N N . GLY A 1 105 ? 8.807 -3.486 -16.958 1.00 83.25 105 GLY A N 1
ATOM 814 C CA . GLY A 1 105 ? 7.537 -3.147 -16.348 1.00 83.25 105 GLY A CA 1
ATOM 815 C C . GLY A 1 105 ? 7.739 -2.182 -15.196 1.00 83.25 105 GLY A C 1
ATOM 816 O O . GLY A 1 105 ? 8.828 -2.093 -14.625 1.00 83.25 105 GLY A O 1
ATOM 817 N N . GLN A 1 106 ? 6.682 -1.443 -14.878 1.00 85.94 106 GLN A N 1
ATOM 818 C CA . GLN A 1 106 ? 6.651 -0.634 -13.671 1.00 85.94 106 GLN A CA 1
ATOM 819 C C . GLN A 1 106 ? 6.676 -1.569 -12.461 1.00 85.94 106 GLN A C 1
ATOM 821 O O . GLN A 1 106 ? 6.050 -2.632 -12.491 1.00 85.94 106 GLN A O 1
ATOM 826 N N . CYS A 1 107 ? 7.444 -1.213 -11.431 1.00 89.38 107 CYS A N 1
ATOM 827 C CA . CYS A 1 107 ? 7.492 -2.046 -10.240 1.00 89.38 107 CYS A CA 1
ATOM 828 C C . CYS A 1 107 ? 6.128 -2.098 -9.551 1.00 89.38 107 CYS A C 1
ATOM 830 O O . CYS A 1 107 ? 5.331 -1.163 -9.636 1.00 89.38 107 CYS A O 1
ATOM 832 N N . VAL A 1 108 ? 5.887 -3.219 -8.885 1.00 91.44 108 VAL A N 1
ATOM 833 C CA . VAL A 1 108 ? 4.669 -3.503 -8.127 1.00 91.44 108 VAL A CA 1
ATOM 834 C C . VAL A 1 108 ? 5.057 -3.904 -6.714 1.00 91.44 108 VAL A C 1
ATOM 836 O O . VAL A 1 108 ? 6.169 -4.389 -6.500 1.00 91.44 108 VAL A O 1
ATOM 839 N N . ASP A 1 109 ? 4.167 -3.719 -5.747 1.00 93.44 109 ASP A N 1
ATOM 840 C CA . ASP A 1 109 ? 4.403 -4.267 -4.419 1.00 93.44 109 ASP A CA 1
ATOM 841 C C . ASP A 1 109 ? 4.456 -5.798 -4.476 1.00 93.44 109 ASP A C 1
ATOM 843 O O . ASP A 1 109 ? 3.789 -6.443 -5.292 1.00 93.44 109 ASP A O 1
ATOM 847 N N . GLY A 1 110 ? 5.253 -6.402 -3.605 1.00 93.00 110 GLY A N 1
ATOM 848 C CA . GLY A 1 110 ? 5.314 -7.851 -3.547 1.00 93.00 110 GLY A CA 1
ATOM 849 C C . GLY A 1 110 ? 6.412 -8.383 -2.655 1.00 93.00 110 GLY A C 1
ATOM 850 O O . GLY A 1 110 ? 7.127 -7.647 -1.982 1.00 93.00 110 GLY A O 1
ATOM 851 N N . CYS A 1 111 ? 6.538 -9.703 -2.665 1.00 93.50 111 CYS A N 1
ATOM 852 C CA . CYS A 1 111 ? 7.596 -10.404 -1.959 1.00 93.50 111 CYS A CA 1
ATOM 853 C C . CYS A 1 111 ? 8.802 -10.574 -2.878 1.00 93.50 111 CYS A C 1
ATOM 855 O O . CYS A 1 111 ? 8.669 -11.006 -4.023 1.00 93.50 111 CYS A O 1
ATOM 857 N N . SER A 1 112 ? 9.982 -10.267 -2.360 1.00 91.38 112 SER A N 1
ATOM 858 C CA . SER A 1 112 ? 11.253 -10.432 -3.058 1.00 91.38 112 SER A CA 1
ATOM 859 C C . SER A 1 112 ? 12.267 -11.130 -2.162 1.00 91.38 112 SER A C 1
ATOM 861 O O . SER A 1 112 ? 12.130 -11.136 -0.938 1.00 91.38 112 SER A O 1
ATOM 863 N N . CYS A 1 113 ? 13.267 -11.762 -2.773 1.00 88.25 113 CYS A N 1
ATOM 864 C CA . CYS A 1 113 ? 14.422 -12.243 -2.023 1.00 88.25 113 CYS A CA 1
ATOM 865 C C . CYS A 1 113 ? 15.158 -11.044 -1.386 1.00 88.25 113 CYS A C 1
ATOM 867 O O . CYS A 1 113 ? 15.196 -9.992 -2.032 1.00 88.25 113 CYS A O 1
ATOM 869 N N . PRO A 1 114 ? 15.726 -11.199 -0.175 1.00 83.38 114 PRO A N 1
ATOM 870 C CA . PRO A 1 114 ? 16.559 -10.178 0.461 1.00 83.38 114 PRO A CA 1
ATOM 871 C C . PRO A 1 114 ? 17.728 -9.706 -0.413 1.00 83.38 114 PRO A C 1
ATOM 873 O O . PRO A 1 114 ? 18.258 -10.534 -1.196 1.00 83.38 114 PRO A O 1
#

Sequence (114 aa):
QDVMESCQLLWTSPSFSRCHHRVDPEPYVRLCERDACACTPGTDCHCPTFLDYARSCAHHGLLLEGWPEESSCRPRCPVGMEYKECVSPCAKTCQSLNINEVCHGQCVDGCSCP

pLDDT: mean 91.0, std 6.36, range [55.19, 98.0]

Radius of gyration: 15.7 Å; chains: 1; bounding box: 36×34×42 Å

InterPro domains:
  IPR002919 Trypsin Inhibitor-like, cysteine rich domain [PF01826] (77-114)
  IPR014853 VWF/SSPO/Zonadhesin-like, cysteine-rich domain [PF08742] (7-73)
  IPR014853 VWF/SSPO/Zonadhesin-like, cysteine-rich domain [SM00832] (1-74)
  IPR036084 Serine protease inhibitor-like superfamily [SSF57567] (76-114)
  IPR050780 Mucin/von Willebrand/Thrombospondin superfamily [PTHR11339] (5-114)